Protein AF-A0A7J8H661-F1 (afdb_monomer)

Structure (mmCIF, N/CA/C/O backbone):
data_AF-A0A7J8H661-F1
#
_entry.id   AF-A0A7J8H661-F1
#
loop_
_atom_site.group_PDB
_atom_site.id
_atom_site.type_symbol
_atom_site.label_atom_id
_atom_site.label_alt_id
_atom_site.label_comp_id
_atom_site.label_asym_id
_atom_site.label_entity_id
_atom_site.label_seq_id
_atom_site.pdbx_PDB_ins_code
_atom_site.Cartn_x
_atom_site.Cartn_y
_atom_site.Cartn_z
_atom_site.occupancy
_atom_site.B_iso_or_equiv
_atom_site.auth_seq_id
_atom_site.auth_comp_id
_atom_site.auth_asym_id
_atom_site.auth_atom_id
_atom_site.pdbx_PDB_model_num
ATOM 1 N N . MET A 1 1 ? 5.294 4.723 26.351 1.00 36.09 1 MET A N 1
ATOM 2 C CA . MET A 1 1 ? 4.230 3.754 26.000 1.00 36.09 1 MET A CA 1
ATOM 3 C C . MET A 1 1 ? 4.768 2.797 24.942 1.00 36.09 1 MET A C 1
ATOM 5 O O . MET A 1 1 ? 5.052 3.236 23.838 1.00 36.09 1 MET A O 1
ATOM 9 N N . ARG A 1 2 ? 4.991 1.523 25.290 1.00 34.91 2 ARG A N 1
ATOM 10 C CA . ARG A 1 2 ? 5.330 0.446 24.342 1.00 34.91 2 ARG A CA 1
ATOM 11 C C . ARG A 1 2 ? 4.017 -0.220 23.941 1.00 34.91 2 ARG A C 1
ATOM 13 O O . ARG A 1 2 ? 3.322 -0.722 24.816 1.00 34.91 2 ARG A O 1
ATOM 20 N N . MET A 1 3 ? 3.660 -0.185 22.662 1.00 34.44 3 MET A N 1
ATOM 21 C CA . MET A 1 3 ? 2.473 -0.878 22.161 1.00 34.44 3 MET A CA 1
ATOM 22 C C . MET A 1 3 ? 2.938 -2.128 21.421 1.00 34.44 3 MET A C 1
ATOM 24 O O . MET A 1 3 ? 3.523 -2.040 20.346 1.00 34.44 3 MET A O 1
ATOM 28 N N . SER A 1 4 ? 2.742 -3.288 22.039 1.00 37.06 4 SER A N 1
ATOM 29 C CA . SER A 1 4 ? 3.054 -4.584 21.442 1.00 37.06 4 SER A CA 1
ATOM 30 C C . SER A 1 4 ? 1.945 -4.936 20.450 1.00 37.06 4 SER A C 1
ATOM 32 O O . SER A 1 4 ? 0.854 -5.330 20.855 1.00 37.06 4 SER A O 1
ATOM 34 N N . PHE A 1 5 ? 2.190 -4.757 19.152 1.00 38.25 5 PHE A N 1
ATOM 35 C CA . PHE A 1 5 ? 1.236 -5.131 18.105 1.00 38.25 5 PHE A CA 1
ATOM 36 C C . PHE A 1 5 ? 1.390 -6.629 17.796 1.00 38.25 5 PHE A C 1
ATOM 38 O O . PHE A 1 5 ? 2.193 -7.038 16.961 1.00 38.25 5 PHE A O 1
ATOM 45 N N . GLY A 1 6 ? 0.662 -7.473 18.528 1.00 37.94 6 GLY A N 1
ATOM 46 C CA . GLY A 1 6 ? 0.594 -8.910 18.265 1.00 37.94 6 GLY A CA 1
ATOM 47 C C . GLY A 1 6 ? -0.329 -9.207 17.084 1.00 37.94 6 GLY A C 1
ATOM 48 O O . GLY A 1 6 ? -1.514 -9.464 17.280 1.00 37.94 6 GLY A O 1
ATOM 49 N N . LEU A 1 7 ? 0.193 -9.172 15.856 1.00 42.03 7 LEU A N 1
ATOM 50 C CA . LEU A 1 7 ? -0.524 -9.660 14.674 1.00 42.03 7 LEU A CA 1
ATOM 51 C C . LEU A 1 7 ? -0.562 -11.192 14.708 1.00 42.03 7 LEU A C 1
ATOM 53 O O . LEU A 1 7 ? 0.390 -11.867 14.324 1.00 42.03 7 LEU A O 1
ATOM 57 N N . THR A 1 8 ? -1.672 -11.758 15.176 1.00 35.25 8 THR A N 1
ATOM 58 C CA . THR A 1 8 ? -1.931 -13.195 15.056 1.00 35.25 8 THR A CA 1
ATOM 59 C C . THR A 1 8 ? -2.447 -13.492 13.649 1.00 35.25 8 THR A C 1
ATOM 61 O O . THR A 1 8 ? -3.641 -13.438 13.369 1.00 35.25 8 THR A O 1
ATOM 64 N N . PHE A 1 9 ? -1.535 -13.801 12.724 1.00 40.00 9 PHE A N 1
ATOM 65 C CA . PHE A 1 9 ? -1.912 -14.361 11.427 1.00 40.00 9 PHE A CA 1
ATOM 66 C C . PHE A 1 9 ? -2.468 -15.776 11.639 1.00 40.00 9 PHE A C 1
ATOM 68 O O . PHE A 1 9 ? -1.721 -16.729 11.856 1.00 40.00 9 PHE A O 1
ATOM 75 N N . ARG A 1 10 ? -3.794 -15.943 11.559 1.00 45.56 10 ARG A N 1
ATOM 76 C CA . ARG A 1 10 ? -4.383 -17.266 11.315 1.00 45.56 10 ARG A CA 1
ATOM 77 C C . ARG A 1 10 ? -4.176 -17.608 9.843 1.00 45.56 10 ARG A C 1
ATOM 79 O O . ARG A 1 10 ? -4.990 -17.254 8.998 1.00 45.56 10 ARG A O 1
ATOM 86 N N . ALA A 1 11 ? -3.084 -18.305 9.543 1.00 46.69 11 ALA A N 1
ATOM 87 C CA . ALA A 1 11 ? -2.934 -18.989 8.267 1.00 46.69 11 ALA A CA 1
ATOM 88 C C . ALA A 1 11 ? -3.982 -20.113 8.194 1.00 46.69 11 ALA A C 1
ATOM 90 O O . ALA A 1 11 ? -3.964 -21.048 9.001 1.00 46.69 11 ALA A O 1
ATOM 91 N N . ALA A 1 12 ? -4.929 -20.007 7.260 1.00 47.97 12 ALA A N 1
ATOM 92 C CA . ALA A 1 12 ? -5.816 -21.114 6.935 1.00 47.97 12 ALA A CA 1
ATOM 93 C C . ALA A 1 12 ? -4.953 -22.286 6.444 1.00 47.97 12 ALA A C 1
ATOM 95 O O . ALA A 1 12 ? -4.129 -22.125 5.543 1.00 47.97 12 ALA A O 1
ATOM 96 N N . LYS A 1 13 ? -5.104 -23.455 7.074 1.00 49.44 13 LYS A N 1
ATOM 97 C CA . LYS A 1 13 ? -4.359 -24.670 6.732 1.00 49.44 13 LYS A CA 1
ATOM 98 C C . LYS A 1 13 ? -4.874 -25.234 5.405 1.00 49.44 13 LYS A C 1
ATOM 100 O O . LYS A 1 13 ? -5.694 -26.141 5.394 1.00 49.44 13 LYS A O 1
ATOM 105 N N . GLY A 1 14 ? -4.418 -24.665 4.296 1.00 44.16 14 GLY A N 1
ATOM 106 C CA . GLY A 1 14 ? -4.521 -25.258 2.968 1.00 44.16 14 GLY A CA 1
ATOM 107 C C . GLY A 1 14 ? -3.168 -25.841 2.577 1.00 44.16 14 GLY A C 1
ATOM 108 O O . GLY A 1 14 ? -2.165 -25.130 2.599 1.00 44.16 14 GLY A O 1
ATOM 109 N N . CYS A 1 15 ? -3.126 -27.129 2.239 1.00 43.62 15 CYS A N 1
ATOM 110 C CA . CYS A 1 15 ? -1.971 -27.737 1.584 1.00 43.62 15 CYS A CA 1
ATOM 111 C C . CYS A 1 15 ? -1.948 -27.237 0.134 1.00 43.62 15 CYS A C 1
ATOM 113 O O . CYS A 1 15 ? -2.586 -27.814 -0.744 1.00 43.62 15 CYS A O 1
ATOM 115 N N . TRP A 1 16 ? -1.291 -26.105 -0.108 1.00 33.84 16 TRP A N 1
ATOM 116 C CA . TRP A 1 16 ? -1.063 -25.623 -1.464 1.00 33.84 16 TRP A CA 1
ATOM 117 C C . TRP A 1 16 ? 0.045 -26.468 -2.090 1.00 33.84 16 TRP A C 1
ATOM 119 O O . TRP A 1 16 ? 1.218 -26.328 -1.749 1.00 33.84 16 TRP A O 1
ATOM 129 N N . MET A 1 17 ? -0.329 -27.360 -3.006 1.00 37.72 17 MET A N 1
ATOM 130 C CA . MET A 1 17 ? 0.626 -28.026 -3.884 1.00 37.72 17 MET A CA 1
ATOM 131 C C . MET A 1 17 ? 1.137 -26.993 -4.890 1.00 37.72 17 MET A C 1
ATO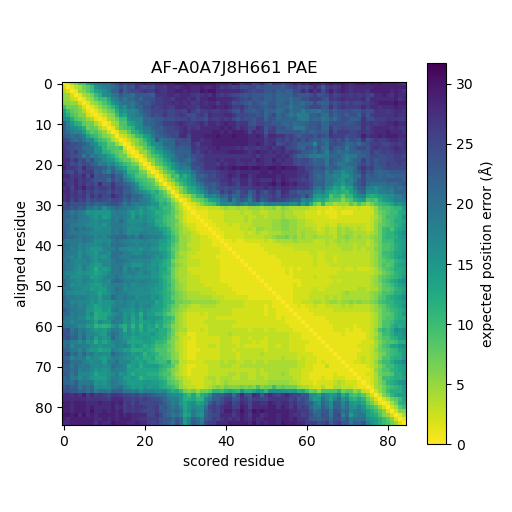M 133 O O . MET A 1 17 ? 0.508 -26.727 -5.910 1.00 37.72 17 MET A O 1
ATOM 137 N N . VAL A 1 18 ? 2.269 -26.368 -4.579 1.00 43.88 18 VAL A N 1
ATOM 138 C CA . VAL A 1 18 ? 2.961 -25.471 -5.505 1.00 43.88 18 VAL A CA 1
ATOM 139 C C . VAL A 1 18 ? 3.854 -26.305 -6.416 1.00 43.88 18 VAL A C 1
ATOM 141 O O . VAL A 1 18 ? 4.964 -26.686 -6.051 1.00 43.88 18 VAL A O 1
ATOM 144 N N . ASN A 1 19 ? 3.377 -26.606 -7.624 1.00 47.50 19 AS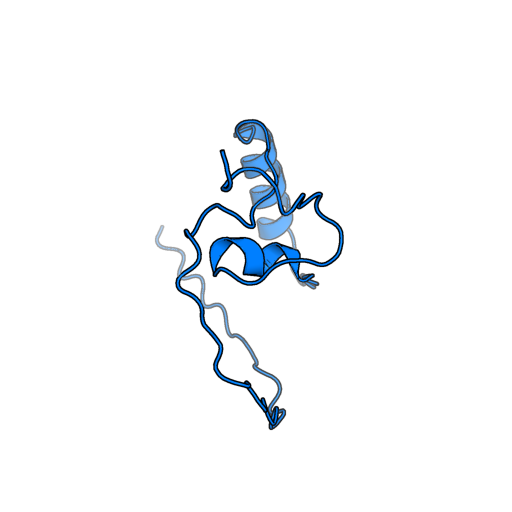N A N 1
ATOM 145 C CA . ASN A 1 19 ? 4.251 -27.097 -8.687 1.00 47.50 19 ASN A CA 1
ATOM 146 C C . ASN A 1 19 ? 5.022 -25.897 -9.256 1.00 47.50 19 ASN A C 1
ATOM 148 O O . ASN A 1 19 ? 4.651 -25.306 -10.267 1.00 47.50 19 ASN A O 1
ATOM 152 N N . LEU A 1 20 ? 6.042 -25.455 -8.516 1.00 47.12 20 LEU A N 1
ATOM 153 C CA . LEU A 1 20 ? 6.908 -24.363 -8.933 1.00 47.12 20 LEU A CA 1
ATOM 154 C C . LEU A 1 20 ? 7.944 -24.931 -9.904 1.00 47.12 20 LEU A C 1
ATOM 156 O O . LEU A 1 20 ? 9.024 -25.367 -9.497 1.00 47.12 20 LEU A O 1
ATOM 160 N N . SER A 1 21 ? 7.609 -24.940 -11.195 1.00 54.09 21 SER A N 1
ATOM 161 C CA . SER A 1 21 ? 8.595 -25.110 -12.259 1.00 54.09 21 SER A CA 1
ATOM 162 C C . SER A 1 21 ? 9.677 -24.046 -12.066 1.00 54.09 21 SER A C 1
ATOM 164 O O . SER A 1 21 ? 9.439 -22.848 -12.237 1.00 54.09 21 SER A O 1
ATOM 166 N N . ARG A 1 22 ? 10.855 -24.488 -11.616 1.00 53.28 22 ARG A N 1
ATOM 167 C CA . ARG A 1 22 ? 11.999 -23.639 -11.289 1.00 53.28 22 ARG A CA 1
ATOM 168 C C . ARG A 1 22 ? 12.580 -23.044 -12.565 1.00 53.28 22 ARG A C 1
ATOM 170 O O . ARG A 1 22 ? 13.498 -23.603 -13.147 1.00 53.28 22 ARG A O 1
ATOM 177 N N . HIS A 1 23 ? 12.096 -21.875 -12.944 1.00 47.28 23 HIS A N 1
ATOM 178 C CA . HIS A 1 23 ? 12.876 -20.935 -13.739 1.00 47.28 23 HIS A CA 1
ATOM 179 C C . HIS A 1 23 ? 12.861 -19.574 -13.045 1.00 47.28 23 HIS A C 1
ATOM 181 O O . HIS A 1 23 ? 12.313 -18.591 -13.530 1.00 47.28 23 HIS A O 1
ATOM 187 N N . CYS A 1 24 ? 13.487 -19.526 -11.865 1.00 47.22 24 CYS A N 1
ATOM 188 C CA . CYS A 1 24 ? 13.926 -18.277 -11.254 1.00 47.22 24 CYS A CA 1
ATOM 189 C C . CYS A 1 24 ? 15.134 -17.761 -12.043 1.00 47.22 24 CYS A C 1
ATOM 191 O O . CYS A 1 24 ? 16.281 -17.879 -11.610 1.00 47.22 24 CYS A O 1
ATOM 193 N N . SER A 1 25 ? 14.888 -17.215 -13.230 1.00 53.75 25 SER A N 1
ATOM 194 C CA . SER A 1 25 ? 15.832 -16.285 -13.839 1.00 53.7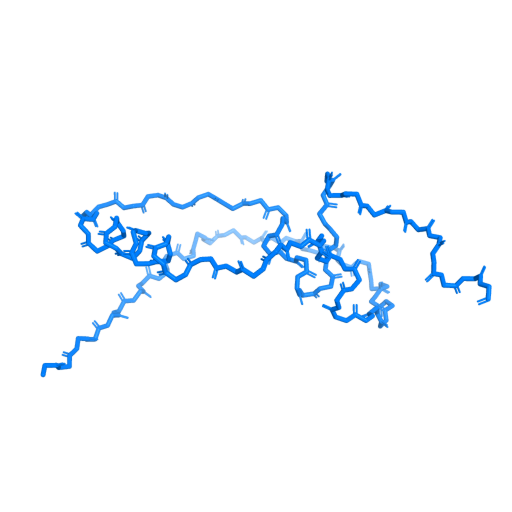5 25 SER A CA 1
ATOM 195 C C . SER A 1 25 ? 16.027 -15.153 -12.832 1.00 53.75 25 SER A C 1
ATOM 197 O O . SER A 1 25 ? 15.044 -14.582 -12.363 1.00 53.75 25 SER A O 1
ATOM 199 N N . ARG A 1 26 ? 17.276 -14.874 -12.448 1.00 50.00 26 ARG A N 1
ATOM 200 C CA . ARG A 1 26 ? 17.675 -13.777 -11.550 1.00 50.00 26 ARG A CA 1
ATOM 201 C C . ARG A 1 26 ? 17.311 -12.419 -12.175 1.00 50.00 26 ARG A C 1
ATOM 203 O O . ARG A 1 26 ? 18.176 -11.721 -12.691 1.00 50.00 26 ARG A O 1
ATOM 210 N N . GLY A 1 27 ? 16.028 -12.076 -12.196 1.00 51.47 27 GLY A N 1
ATOM 211 C CA . GLY A 1 27 ? 15.535 -10.779 -12.638 1.00 51.47 27 GLY A CA 1
ATOM 212 C C . GLY A 1 27 ? 15.880 -9.717 -11.600 1.00 51.47 27 GLY A C 1
ATOM 213 O O . GLY A 1 27 ? 15.732 -9.948 -10.402 1.00 51.47 27 GLY A O 1
ATOM 214 N N . SER A 1 28 ? 16.370 -8.566 -12.059 1.00 57.09 28 SER A N 1
ATOM 215 C CA . SER A 1 28 ? 16.604 -7.384 -11.225 1.00 57.09 28 SER A CA 1
ATOM 216 C C . SER A 1 28 ? 15.351 -7.054 -10.393 1.00 57.09 28 SER A C 1
ATOM 218 O O . SER A 1 28 ? 14.249 -6.969 -10.940 1.00 57.09 28 SER A O 1
ATOM 220 N N . LEU A 1 29 ? 15.533 -6.864 -9.078 1.00 58.81 29 LEU A N 1
ATOM 221 C CA . LEU A 1 29 ? 14.494 -6.652 -8.049 1.00 58.81 29 LEU A CA 1
ATOM 222 C C . LEU A 1 29 ? 13.565 -5.440 -8.292 1.00 58.81 29 LEU A C 1
ATOM 224 O O . LEU A 1 29 ? 12.624 -5.239 -7.534 1.00 58.81 29 LEU A O 1
ATOM 228 N N . GLY A 1 30 ? 13.795 -4.640 -9.337 1.00 61.28 30 GLY A N 1
ATOM 229 C CA . GLY A 1 30 ? 12.975 -3.474 -9.687 1.00 61.28 30 GLY A CA 1
ATOM 230 C C . GLY A 1 30 ? 12.246 -3.563 -11.030 1.00 61.28 30 GLY A C 1
ATOM 231 O O . GLY A 1 30 ? 11.472 -2.670 -11.345 1.00 61.28 30 GLY A O 1
ATOM 232 N N . LEU A 1 31 ? 12.452 -4.616 -11.832 1.00 74.62 31 LEU A N 1
ATOM 233 C CA . LEU A 1 31 ? 11.879 -4.698 -13.191 1.00 74.62 31 LEU A CA 1
ATOM 234 C C . LEU A 1 31 ? 10.355 -4.806 -13.207 1.00 74.62 31 LEU A C 1
ATOM 236 O O . LEU A 1 31 ? 9.717 -4.585 -14.235 1.00 74.62 31 LEU A O 1
ATOM 240 N N . PHE A 1 32 ? 9.780 -5.237 -12.088 1.00 87.88 32 PHE A N 1
ATOM 241 C CA . PHE A 1 32 ? 8.390 -5.635 -12.025 1.00 87.88 32 PHE A CA 1
ATOM 242 C C . PHE A 1 32 ? 7.472 -4.655 -11.308 1.00 87.88 32 PHE A C 1
ATOM 244 O O . PHE A 1 32 ? 6.257 -4.835 -11.390 1.00 87.88 32 PHE A O 1
ATOM 251 N N . VAL A 1 33 ? 8.029 -3.640 -10.656 1.00 91.00 33 VAL A N 1
ATOM 252 C CA . VAL A 1 33 ? 7.264 -2.592 -9.984 1.00 91.00 33 VAL A CA 1
ATOM 253 C C . VAL A 1 33 ? 6.966 -1.497 -11.014 1.00 91.00 33 VAL A C 1
ATOM 255 O O . VAL A 1 33 ? 7.907 -0.993 -11.629 1.00 91.00 33 VAL A O 1
ATOM 258 N N . PRO A 1 34 ? 5.695 -1.132 -11.254 1.00 90.75 34 PRO A N 1
ATOM 259 C CA . PRO A 1 34 ? 5.385 -0.023 -12.146 1.00 90.75 34 PRO A CA 1
ATOM 260 C C . PRO A 1 34 ? 5.951 1.295 -11.591 1.00 90.75 34 PRO A C 1
ATOM 262 O O . PRO A 1 34 ? 6.013 1.471 -10.372 1.00 90.75 34 PRO A O 1
ATOM 265 N N . PRO A 1 35 ? 6.339 2.246 -12.457 1.00 90.31 35 PRO A N 1
ATOM 266 C CA . PRO A 1 35 ? 6.793 3.553 -12.007 1.00 90.31 35 PRO A CA 1
ATOM 267 C C . PRO A 1 35 ? 5.674 4.288 -11.257 1.00 90.31 35 PRO A C 1
ATOM 269 O O . PRO A 1 35 ? 4.534 4.354 -11.716 1.00 90.31 35 PRO A O 1
ATOM 272 N N . SER A 1 36 ? 6.016 4.885 -10.117 1.00 89.69 36 SER A N 1
ATOM 273 C CA . SER A 1 36 ? 5.115 5.716 -9.318 1.00 89.69 36 SER A CA 1
ATOM 274 C C . SER A 1 36 ? 5.852 6.950 -8.791 1.00 89.69 36 SER A C 1
ATOM 276 O O . SER A 1 36 ? 7.046 6.860 -8.490 1.00 89.69 36 SER A O 1
ATOM 278 N N . PRO A 1 37 ? 5.178 8.103 -8.636 1.00 93.31 37 PRO A N 1
ATOM 279 C CA . PRO A 1 37 ? 5.771 9.244 -7.949 1.00 93.31 37 PRO A CA 1
ATOM 280 C C . PRO A 1 37 ? 6.069 8.906 -6.474 1.00 93.31 37 PRO A C 1
ATOM 282 O O . PRO A 1 37 ? 5.496 7.955 -5.932 1.00 93.31 37 PRO A O 1
ATOM 285 N N . PRO A 1 38 ? 6.931 9.687 -5.798 1.00 94.94 38 PRO A N 1
ATOM 286 C CA . PRO A 1 38 ? 7.157 9.536 -4.366 1.00 94.94 38 PRO A CA 1
ATOM 287 C C . PRO A 1 38 ? 5.850 9.638 -3.572 1.00 94.94 38 PRO A C 1
ATOM 289 O O . PRO A 1 38 ? 5.007 10.494 -3.843 1.00 94.94 38 PRO A O 1
ATOM 292 N N . THR A 1 39 ? 5.691 8.775 -2.571 1.00 94.00 39 THR A N 1
ATOM 293 C CA . THR A 1 39 ? 4.483 8.736 -1.741 1.00 94.00 39 THR A CA 1
ATOM 294 C C . THR A 1 39 ? 4.346 9.997 -0.888 1.00 94.00 39 THR A C 1
ATOM 296 O O . THR A 1 39 ? 5.274 10.377 -0.175 1.00 94.00 39 THR A O 1
ATOM 299 N N . ASP A 1 40 ? 3.155 10.601 -0.887 1.00 97.19 40 ASP A N 1
ATOM 300 C CA . ASP A 1 40 ? 2.825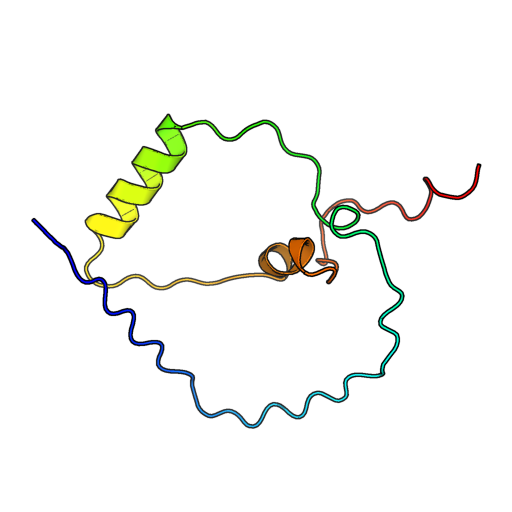 11.719 -0.002 1.00 97.19 40 ASP A CA 1
ATOM 301 C C . ASP A 1 40 ? 2.737 11.250 1.471 1.00 97.19 40 ASP A C 1
ATOM 303 O O . ASP A 1 40 ? 1.878 10.421 1.810 1.00 97.19 40 ASP A O 1
ATOM 307 N N . PRO A 1 41 ? 3.572 11.781 2.387 1.00 97.50 41 PRO A N 1
ATOM 308 C CA . PRO A 1 41 ? 3.539 11.402 3.798 1.00 97.50 41 PRO A CA 1
ATOM 309 C C . PRO A 1 41 ? 2.198 11.706 4.484 1.00 97.50 41 PRO A C 1
ATOM 311 O O . PRO A 1 41 ? 1.852 11.035 5.461 1.00 97.50 41 PRO A O 1
ATOM 314 N N . ALA A 1 42 ? 1.417 12.683 4.007 1.00 97.94 42 ALA A N 1
ATOM 315 C CA . ALA A 1 42 ? 0.090 12.962 4.551 1.00 97.94 42 ALA A CA 1
ATOM 316 C C . ALA A 1 42 ? -0.886 11.806 4.275 1.00 97.94 42 ALA A C 1
ATOM 318 O O . ALA A 1 42 ? -1.628 11.399 5.173 1.00 97.94 42 ALA A O 1
ATOM 319 N N . LYS A 1 43 ? -0.821 11.206 3.080 1.00 97.69 43 LYS A N 1
ATOM 320 C CA . LYS A 1 43 ? -1.625 10.030 2.709 1.00 97.69 43 LYS A CA 1
ATOM 321 C C . LYS A 1 43 ? -1.259 8.787 3.508 1.00 97.69 43 LYS A C 1
ATOM 323 O O . LYS A 1 43 ? -2.145 8.042 3.924 1.00 97.69 43 LYS A O 1
ATOM 328 N N . VAL A 1 44 ? 0.024 8.601 3.817 1.00 97.75 44 VAL A N 1
ATOM 329 C CA . VAL A 1 44 ? 0.465 7.517 4.711 1.00 97.75 44 VAL A CA 1
ATOM 330 C C . VAL A 1 44 ? -0.120 7.696 6.115 1.00 97.75 44 VAL A C 1
ATOM 332 O O . VAL A 1 44 ? -0.645 6.741 6.689 1.00 97.75 44 VAL A O 1
ATOM 335 N N . LYS A 1 45 ? -0.106 8.923 6.658 1.00 98.38 45 LYS A N 1
ATOM 336 C CA . LYS A 1 45 ? -0.729 9.229 7.959 1.00 98.38 45 LYS A CA 1
ATOM 337 C C . LYS A 1 45 ? -2.244 9.005 7.944 1.00 98.38 45 LYS A C 1
ATOM 339 O O . LYS A 1 45 ? -2.796 8.521 8.932 1.00 98.38 45 LYS A O 1
ATOM 344 N N . GLU A 1 46 ? -2.918 9.340 6.846 1.00 98.50 46 GLU A N 1
ATOM 345 C CA . GLU A 1 46 ? -4.354 9.099 6.663 1.00 98.50 46 GLU A CA 1
ATOM 346 C C . GLU A 1 46 ? -4.677 7.595 6.728 1.00 98.50 46 GLU A C 1
ATOM 348 O O . GLU A 1 46 ? -5.519 7.179 7.529 1.00 98.50 46 GLU A O 1
ATOM 353 N N . LEU A 1 47 ? -3.935 6.770 5.981 1.00 98.00 47 LEU A N 1
ATOM 354 C CA . LEU A 1 47 ? -4.072 5.311 6.005 1.00 98.00 47 LEU A CA 1
ATOM 355 C C . LEU A 1 47 ? -3.756 4.725 7.387 1.00 98.00 47 LEU A C 1
ATOM 357 O O . LEU A 1 47 ? -4.498 3.880 7.889 1.00 98.00 47 LEU A O 1
ATOM 361 N N . GLN A 1 48 ? -2.691 5.199 8.039 1.00 98.44 48 GLN A N 1
ATOM 362 C CA . GLN A 1 48 ? -2.343 4.775 9.395 1.00 98.44 48 GLN A CA 1
ATOM 363 C C . GLN A 1 48 ? -3.496 5.047 10.373 1.00 98.44 48 GLN A C 1
ATOM 365 O O . GLN A 1 48 ? -3.833 4.181 11.186 1.00 98.44 48 GLN A O 1
ATOM 370 N N . ARG A 1 49 ? -4.132 6.225 10.292 1.00 98.50 49 ARG A N 1
ATOM 371 C CA . ARG A 1 49 ? -5.306 6.555 11.117 1.00 98.50 49 ARG A CA 1
ATOM 372 C C . ARG A 1 49 ? -6.483 5.632 10.814 1.00 98.50 49 ARG A C 1
ATOM 374 O O . ARG A 1 49 ? -7.100 5.140 11.755 1.00 98.50 49 ARG A O 1
ATOM 381 N N . PHE A 1 50 ? -6.765 5.360 9.540 1.00 98.50 50 P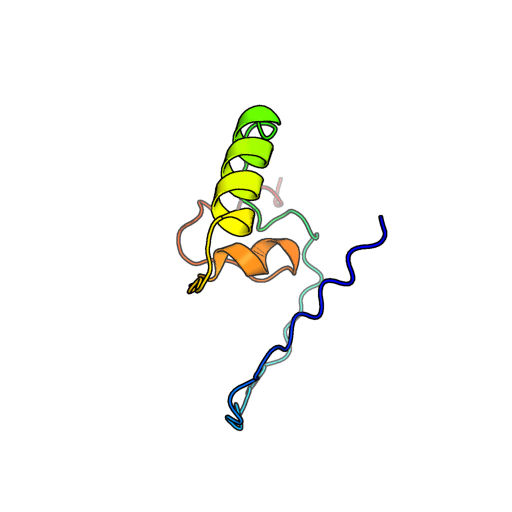HE A N 1
ATOM 382 C CA . PHE A 1 50 ? -7.823 4.431 9.131 1.00 98.50 50 PHE A CA 1
ATOM 383 C C . PHE A 1 50 ? -7.619 3.028 9.724 1.00 98.50 50 PHE A C 1
ATOM 385 O O . PHE A 1 50 ? -8.540 2.471 10.325 1.00 98.50 50 PHE A O 1
ATOM 392 N N . ILE A 1 51 ? -6.398 2.488 9.640 1.00 98.31 51 ILE A N 1
ATOM 393 C CA . ILE A 1 51 ? -6.048 1.184 10.222 1.00 98.31 51 ILE A CA 1
ATOM 394 C C . ILE A 1 51 ? -6.203 1.216 11.747 1.00 98.31 51 ILE A C 1
ATOM 396 O O . ILE A 1 51 ? -6.825 0.327 12.319 1.00 98.31 51 ILE A O 1
ATOM 400 N N . THR A 1 52 ? -5.691 2.261 12.406 1.00 98.38 52 THR A N 1
ATOM 401 C CA . THR A 1 52 ? -5.718 2.385 13.876 1.00 98.38 52 THR A CA 1
ATOM 402 C C . THR A 1 52 ? -7.144 2.454 14.432 1.00 98.38 52 THR A C 1
ATOM 404 O O . THR A 1 52 ? -7.419 1.906 15.496 1.00 98.38 52 THR A O 1
ATOM 407 N N . LEU A 1 53 ? -8.064 3.117 13.725 1.00 98.44 53 LEU A N 1
ATOM 408 C CA . LEU A 1 53 ? -9.460 3.257 14.154 1.00 98.44 53 LEU A CA 1
ATOM 409 C C . LEU A 1 53 ? -10.317 2.018 13.837 1.00 98.44 53 LEU A C 1
ATOM 411 O O . LEU A 1 53 ? -11.418 1.869 14.374 1.00 98.44 53 LEU A O 1
ATOM 415 N N . SER A 1 54 ? -9.827 1.118 12.985 1.00 97.94 54 SER A N 1
ATOM 416 C CA . SER A 1 54 ? -10.562 -0.065 12.542 1.00 97.94 54 SER A CA 1
ATOM 417 C C . SER A 1 54 ? -10.502 -1.191 13.578 1.00 97.94 54 SER A C 1
ATOM 419 O O . SER A 1 54 ? -9.453 -1.774 13.827 1.00 97.94 54 SER A O 1
ATOM 421 N N . LYS A 1 55 ? -11.654 -1.565 14.154 1.00 97.25 55 LYS A N 1
ATOM 422 C CA . LYS A 1 55 ? -11.745 -2.683 15.121 1.00 97.25 55 LYS A CA 1
ATOM 423 C C . LYS A 1 55 ? -11.680 -4.069 14.468 1.00 97.25 55 LYS A C 1
ATOM 425 O O . LYS A 1 55 ? -11.294 -5.037 15.114 1.00 97.25 55 LYS A O 1
ATOM 430 N N . ARG A 1 56 ? -12.122 -4.179 13.212 1.00 97.88 56 ARG A N 1
ATOM 431 C CA . ARG A 1 56 ? -12.124 -5.409 12.405 1.00 97.88 56 ARG A CA 1
ATOM 432 C C .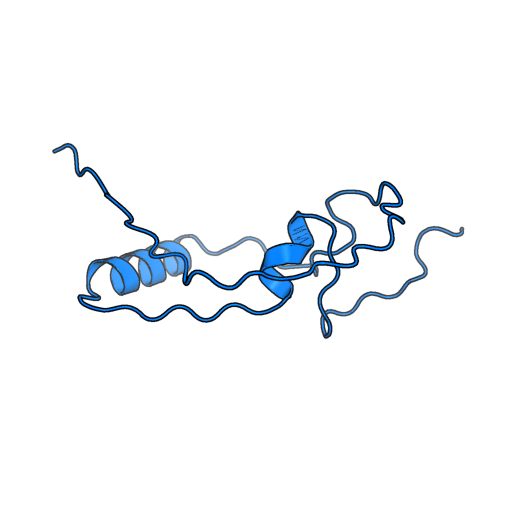 ARG A 1 56 ? -11.839 -5.019 10.960 1.00 97.88 56 ARG A C 1
ATOM 434 O O . ARG A 1 56 ? -12.704 -4.428 10.321 1.00 97.88 56 ARG A O 1
ATOM 441 N N . LEU A 1 57 ? -10.635 -5.312 10.480 1.00 97.69 57 LEU A N 1
ATOM 442 C CA . LEU A 1 57 ? -10.176 -4.941 9.143 1.00 97.69 57 LEU A CA 1
ATOM 443 C C . LEU A 1 57 ? -9.978 -6.200 8.294 1.00 97.69 57 LEU A C 1
ATOM 445 O O . LEU A 1 57 ? -9.220 -7.089 8.676 1.00 97.69 57 LEU A O 1
ATOM 449 N N . LEU A 1 58 ? -10.652 -6.265 7.146 1.00 97.75 58 LEU A N 1
ATOM 450 C CA . LEU A 1 58 ? -10.381 -7.253 6.104 1.00 97.75 58 LEU A CA 1
ATOM 451 C C . LEU A 1 58 ? -9.393 -6.644 5.108 1.00 97.75 58 LEU A C 1
ATOM 453 O O . LEU A 1 58 ? -9.616 -5.539 4.621 1.00 97.75 58 LEU A O 1
ATOM 457 N N . VAL A 1 59 ? -8.330 -7.379 4.787 1.00 97.50 59 VAL A N 1
ATOM 458 C CA . VAL A 1 59 ? -7.354 -6.990 3.765 1.00 97.50 59 VAL A CA 1
ATOM 459 C C . VAL A 1 59 ? -7.421 -7.999 2.629 1.00 97.50 59 VAL A C 1
ATOM 461 O O . VAL A 1 59 ? -7.321 -9.202 2.856 1.00 97.50 59 VAL A O 1
ATOM 464 N N . MET A 1 60 ? -7.583 -7.502 1.409 1.00 97.69 60 MET A N 1
ATOM 465 C CA . MET A 1 60 ? -7.511 -8.291 0.184 1.00 97.69 60 MET A CA 1
ATOM 466 C C . MET A 1 60 ? -6.332 -7.777 -0.636 1.00 97.69 60 MET A C 1
ATOM 468 O O . MET A 1 60 ? -6.201 -6.570 -0.831 1.00 97.69 60 MET A O 1
ATOM 472 N N . THR A 1 61 ? -5.467 -8.677 -1.094 1.00 97.00 61 THR A N 1
ATOM 473 C CA . THR A 1 61 ? -4.284 -8.332 -1.889 1.00 97.00 61 THR A CA 1
ATOM 474 C C . THR A 1 61 ? -4.368 -8.971 -3.271 1.00 97.00 61 THR A C 1
ATOM 476 O O . THR A 1 61 ? -4.961 -10.034 -3.450 1.00 97.00 61 THR A O 1
ATOM 479 N N . GLY A 1 62 ? -3.793 -8.296 -4.266 1.00 95.88 62 GLY A N 1
ATOM 480 C CA . GLY A 1 62 ? -3.603 -8.831 -5.615 1.00 95.88 62 GLY A CA 1
ATOM 481 C C . GLY A 1 62 ? -2.132 -9.149 -5.892 1.00 95.88 62 GLY A C 1
ATOM 482 O O . GLY A 1 62 ? -1.276 -8.948 -5.032 1.00 95.88 62 GLY A O 1
ATOM 483 N N . ALA A 1 63 ? -1.825 -9.572 -7.122 1.00 95.06 63 ALA A N 1
ATOM 484 C CA . ALA A 1 63 ? -0.458 -9.905 -7.548 1.00 95.06 63 ALA A CA 1
ATOM 485 C C . ALA A 1 63 ? 0.544 -8.738 -7.422 1.00 95.06 63 ALA A C 1
ATOM 487 O O . ALA A 1 63 ? 1.738 -8.974 -7.269 1.00 95.06 63 ALA A O 1
ATOM 488 N N . GLY A 1 64 ? 0.056 -7.489 -7.413 1.00 93.75 64 GLY A N 1
ATOM 489 C CA . GLY A 1 64 ? 0.880 -6.289 -7.240 1.00 93.75 64 GLY A CA 1
ATOM 490 C C . GLY A 1 64 ? 1.734 -6.286 -5.965 1.00 93.75 64 GLY A C 1
ATOM 491 O O . GLY A 1 64 ? 2.818 -5.728 -5.976 1.00 93.75 64 GLY A O 1
ATOM 492 N N . ILE A 1 65 ? 1.322 -6.964 -4.884 1.00 96.00 65 ILE A N 1
ATOM 493 C CA . ILE A 1 65 ? 2.136 -7.033 -3.653 1.00 96.00 65 ILE A CA 1
ATOM 494 C C . ILE A 1 65 ? 3.409 -7.884 -3.820 1.00 96.00 65 ILE A C 1
ATOM 496 O O . ILE A 1 65 ? 4.308 -7.834 -2.988 1.00 96.00 65 ILE A O 1
ATOM 500 N N . SER A 1 66 ? 3.488 -8.698 -4.874 1.00 94.31 66 SER A N 1
ATOM 501 C CA . SER A 1 66 ? 4.611 -9.605 -5.139 1.00 94.31 66 SER A CA 1
ATOM 502 C C . SER A 1 66 ? 5.578 -9.075 -6.203 1.00 94.31 66 SER A C 1
ATOM 504 O O . SER A 1 66 ? 6.562 -9.738 -6.525 1.00 94.31 66 SER A O 1
ATOM 506 N N . THR A 1 67 ? 5.358 -7.873 -6.741 1.00 93.31 67 THR A N 1
ATOM 507 C CA . THR A 1 67 ? 6.251 -7.306 -7.763 1.00 93.31 67 THR A CA 1
ATOM 508 C C . THR A 1 67 ? 7.647 -7.018 -7.232 1.00 93.31 67 THR A C 1
ATOM 510 O O . THR A 1 67 ? 8.626 -7.265 -7.932 1.00 93.31 67 THR A O 1
ATOM 513 N N . GLU A 1 68 ? 7.751 -6.584 -5.976 1.00 91.88 68 GLU A N 1
ATOM 514 C CA . GLU A 1 68 ? 9.027 -6.326 -5.292 1.00 91.88 68 GLU A CA 1
ATOM 515 C C . GLU A 1 68 ? 9.807 -7.613 -4.970 1.00 91.88 68 GLU A C 1
ATOM 517 O O . GLU A 1 68 ? 11.014 -7.567 -4.745 1.00 91.88 68 GLU A O 1
ATOM 522 N N . SER A 1 69 ? 9.150 -8.780 -4.987 1.00 91.69 69 SER A N 1
ATOM 523 C CA . SER A 1 69 ? 9.813 -10.081 -4.823 1.00 91.69 69 SER A CA 1
ATOM 524 C C . SER A 1 69 ? 10.222 -10.726 -6.149 1.00 91.69 69 SER A C 1
ATOM 526 O O . SER A 1 69 ? 10.697 -11.862 -6.163 1.00 91.69 69 SER A O 1
ATOM 528 N N . GLY A 1 70 ? 10.059 -10.018 -7.271 1.00 87.88 70 GLY A N 1
ATOM 529 C CA . GLY A 1 70 ? 10.401 -10.537 -8.591 1.00 87.88 70 GLY A CA 1
ATOM 530 C C . GLY A 1 70 ? 9.301 -11.390 -9.230 1.00 87.88 70 GLY A C 1
ATOM 531 O O . GLY A 1 70 ? 9.586 -12.121 -10.174 1.00 87.88 70 GLY A O 1
ATOM 532 N N . ILE A 1 71 ? 8.048 -11.294 -8.771 1.00 89.19 71 ILE A N 1
ATOM 533 C CA . ILE A 1 71 ? 6.901 -11.957 -9.408 1.00 89.19 71 ILE A CA 1
ATOM 534 C C . ILE A 1 71 ? 6.085 -10.907 -10.170 1.00 89.19 71 ILE A C 1
ATOM 536 O O . ILE A 1 71 ? 5.625 -9.941 -9.563 1.00 89.19 71 ILE A O 1
ATOM 540 N N . PRO A 1 72 ? 5.882 -11.042 -11.490 1.00 89.50 72 PRO A N 1
ATOM 541 C CA . PRO A 1 72 ? 5.118 -10.054 -12.224 1.00 89.50 72 PRO A CA 1
ATOM 542 C C . PRO A 1 72 ? 3.629 -10.103 -11.863 1.00 89.50 72 PRO A C 1
ATOM 544 O O . PRO A 1 72 ? 3.054 -11.173 -11.679 1.00 89.50 72 PRO A O 1
ATOM 547 N N . ASP A 1 73 ? 2.997 -8.937 -11.786 1.00 92.38 73 ASP A N 1
ATOM 548 C CA . ASP A 1 73 ? 1.548 -8.818 -11.741 1.00 92.38 73 ASP A CA 1
ATOM 549 C C . ASP A 1 73 ? 0.934 -8.902 -13.152 1.00 92.38 73 ASP A C 1
ATOM 551 O O . ASP A 1 73 ? 1.636 -8.981 -14.159 1.00 92.38 73 ASP A O 1
ATOM 555 N N . TYR A 1 74 ? -0.399 -8.912 -13.223 1.00 91.56 74 TYR A N 1
ATOM 556 C CA . TYR A 1 74 ? -1.121 -9.187 -14.470 1.00 91.56 74 TYR A CA 1
ATOM 557 C C . TYR A 1 74 ? -1.369 -7.964 -15.355 1.00 91.56 74 TYR A C 1
ATOM 559 O O . TYR A 1 74 ? -1.623 -8.132 -16.544 1.00 91.56 74 TYR A O 1
ATOM 567 N N . ARG A 1 75 ? -1.429 -6.760 -14.771 1.00 91.44 75 ARG A N 1
ATOM 568 C CA . ARG A 1 75 ? -2.014 -5.581 -15.436 1.00 91.44 75 ARG A CA 1
ATOM 569 C C . ARG A 1 75 ? -1.103 -4.362 -15.475 1.00 91.44 75 ARG A C 1
ATOM 571 O O . ARG A 1 75 ? -1.407 -3.457 -16.244 1.00 91.44 75 ARG A O 1
ATOM 578 N N . SER A 1 76 ? -0.039 -4.305 -14.672 1.00 86.69 76 SER A N 1
ATOM 579 C CA . SER A 1 76 ? 0.936 -3.223 -14.807 1.00 86.69 76 SER A CA 1
ATOM 580 C C . SER A 1 76 ? 1.613 -3.306 -16.164 1.00 86.69 76 SER A C 1
ATOM 582 O O . SER A 1 76 ? 1.958 -4.394 -16.634 1.00 86.69 76 SER A O 1
ATOM 584 N N . GLU A 1 77 ? 1.815 -2.149 -16.786 1.00 74.31 77 GLU A N 1
ATOM 585 C CA . GLU A 1 77 ? 2.531 -2.066 -18.048 1.00 74.31 77 GLU A CA 1
ATOM 586 C C . GLU A 1 77 ? 3.961 -2.577 -17.857 1.00 74.31 77 GLU A C 1
ATOM 588 O O . GLU A 1 77 ? 4.824 -1.910 -17.289 1.00 74.31 77 GLU A O 1
ATOM 593 N N . LYS A 1 78 ? 4.212 -3.798 -18.323 1.00 62.84 78 LYS A N 1
ATO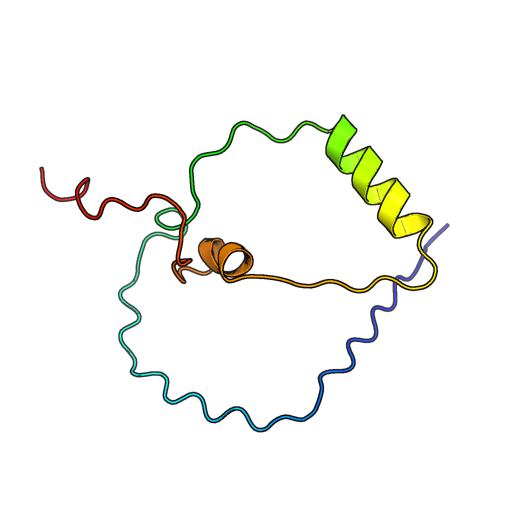M 594 C CA . LYS A 1 78 ? 5.557 -4.308 -18.559 1.00 62.84 78 LYS A CA 1
ATOM 595 C C . LYS A 1 78 ? 5.681 -4.526 -20.038 1.00 62.84 78 LYS A C 1
ATOM 597 O O . LYS A 1 78 ? 5.240 -5.547 -20.552 1.00 62.84 78 LYS A O 1
ATOM 602 N N . GLY A 1 79 ? 6.300 -3.575 -20.719 1.00 48.19 79 GLY A N 1
ATOM 603 C CA . GLY A 1 79 ? 6.953 -3.913 -21.968 1.00 48.19 79 GLY A CA 1
ATOM 604 C C . GLY A 1 79 ? 8.142 -4.822 -21.645 1.00 48.19 79 GLY A C 1
ATOM 605 O O . GLY A 1 79 ? 9.091 -4.350 -21.016 1.00 48.19 79 GLY A O 1
ATOM 606 N N . PRO A 1 80 ? 8.170 -6.100 -22.062 1.00 42.62 80 PRO A N 1
ATOM 607 C CA . PRO A 1 80 ? 9.457 -6.691 -22.376 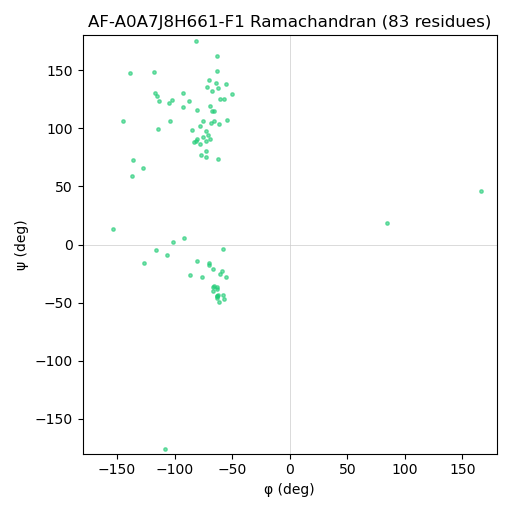1.00 42.62 80 PRO A CA 1
ATOM 608 C C . PRO A 1 80 ? 9.947 -5.900 -23.589 1.00 42.62 80 PRO A C 1
ATOM 610 O O . PRO A 1 80 ? 9.313 -6.040 -24.619 1.00 42.62 80 PRO A O 1
ATOM 613 N N . LEU A 1 81 ? 10.930 -4.995 -23.456 1.00 48.81 81 LEU A N 1
ATOM 614 C CA . LEU A 1 81 ? 11.791 -4.465 -24.546 1.00 48.81 81 LEU A CA 1
ATOM 615 C C . LEU A 1 81 ? 12.589 -3.196 -24.141 1.00 48.81 81 LEU A C 1
ATOM 617 O O . LEU A 1 81 ? 12.688 -2.250 -24.911 1.00 48.81 81 LEU A O 1
ATOM 621 N N . LEU A 1 82 ? 13.238 -3.159 -22.974 1.00 48.62 82 LEU A N 1
ATOM 622 C CA . LEU A 1 82 ? 14.339 -2.204 -22.721 1.00 48.62 82 LEU A CA 1
ATOM 623 C C . LEU A 1 82 ? 15.489 -2.920 -21.995 1.00 48.62 82 LEU A C 1
ATOM 625 O O . LEU A 1 82 ? 15.869 -2.607 -20.874 1.00 48.62 82 LEU A O 1
ATOM 629 N N . GLY A 1 83 ? 15.991 -3.962 -22.661 1.00 47.38 83 GLY A N 1
ATOM 630 C CA . GLY A 1 83 ? 17.194 -4.720 -22.294 1.00 47.38 83 GLY A CA 1
ATOM 631 C C . GLY A 1 83 ? 17.882 -5.382 -23.499 1.00 47.38 83 GLY A C 1
ATOM 632 O O . GLY A 1 83 ? 18.719 -6.258 -23.319 1.00 47.38 83 GLY A O 1
ATOM 633 N N . LEU A 1 84 ? 17.507 -4.982 -24.720 1.00 40.03 84 LEU A N 1
ATOM 634 C CA . LEU A 1 84 ? 18.170 -5.318 -25.984 1.00 40.03 84 LEU A CA 1
ATOM 635 C C . LEU A 1 84 ? 18.250 -4.045 -26.842 1.00 40.03 84 LEU A C 1
ATOM 637 O O . LEU A 1 84 ? 17.496 -3.877 -27.798 1.00 40.03 84 LEU A O 1
ATOM 641 N N . ARG A 1 85 ? 19.133 -3.131 -26.440 1.00 40.12 85 ARG A N 1
ATOM 642 C CA . ARG A 1 85 ? 19.954 -2.278 -27.306 1.00 40.12 85 ARG A CA 1
ATOM 643 C C . ARG A 1 85 ? 21.246 -1.974 -26.566 1.00 40.12 85 ARG A C 1
ATOM 645 O O . ARG A 1 85 ? 21.150 -1.726 -25.345 1.00 40.12 85 ARG A O 1
#

pLDDT: mean 72.38, std 24.83, range [33.84, 98.5]

Foldseek 3Di:
DDDDPPPPDPDDPDPDPDPPPDPPPVDDLQLAQADDDDDDVVVVVVVVVVVVPDPDDDDDDACNVCSSVVGHGDDGDRDPDDPDD

Sequence (85 aa):
MRMSFGLTFRAAKGCWMVNLSRHCSRGSLGLFVPPSPPTDPAKVKELQRFITLSKRLLVMTGAGISTESGIPDYRSEKGPLLGLR

Mean predicted aligned error: 14.02 Å

InterPro domains:
  IPR026590 Sirtuin family, catalytic core domain [PS50305] (37-85)
  IPR029035 DHS-like NAD/FAD-binding domain superfamily [SSF52467] (22-79)
  IPR050134 NAD-dependent sirtuin protein deacylases [PTHR11085] (38-79)

Solvent-accessible surface area (backbone atoms only — not comparable to full-atom values): 6194 Å² total; per-residue (Å²): 140,87,82,84,82,80,81,79,79,80,73,77,93,67,90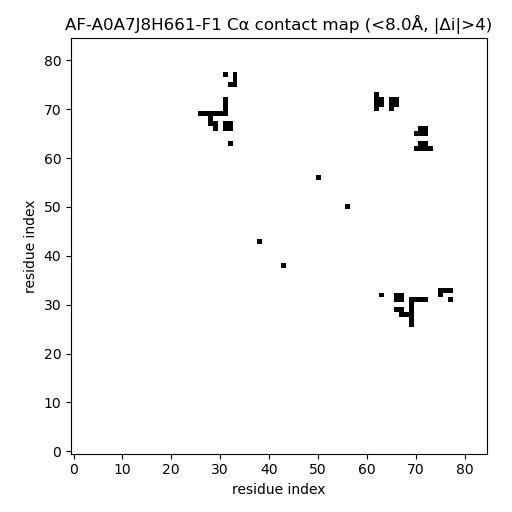,75,83,75,85,70,79,86,73,82,68,89,63,65,60,64,79,44,51,69,92,73,78,85,81,60,68,68,59,54,51,50,51,52,50,53,58,72,73,46,92,78,80,89,86,85,83,63,54,67,81,37,7,70,77,59,38,72,42,91,77,66,86,70,76,92,80,90,86,86,128

Organism: Rousettus aegyptiacus (NCBI:txid9407)

Radius of gyration: 18.07 Å; Cα contacts (8 Å, |Δi|>4): 36; chains: 1; bounding box: 32×41×53 Å

Secondary structure (DSSP, 8-state):
----------------------------TTTTSPP-PPPPHHHHHHHHHHHHH-SS------GGGGGGGT---SSS---S-SS--